Protein AF-A0A942ASE9-F1 (afdb_monomer_lite)

pLDDT: mean 91.91, std 9.23, range [36.41, 98.12]

Radius of gyration: 13.32 Å; chains: 1; bounding box: 38×31×31 Å

Structure (mmCIF, N/CA/C/O backbone):
data_AF-A0A942ASE9-F1
#
_entry.id   AF-A0A942ASE9-F1
#
loop_
_atom_site.group_PDB
_atom_site.id
_atom_site.type_symbol
_atom_site.label_atom_id
_atom_site.label_alt_id
_atom_site.label_comp_id
_atom_site.label_asym_id
_atom_site.label_entity_id
_atom_site.label_seq_id
_atom_site.pdbx_PDB_ins_code
_atom_site.Cartn_x
_atom_site.Cartn_y
_atom_site.Cartn_z
_atom_site.occupancy
_atom_site.B_iso_or_equiv
_atom_site.auth_seq_id
_atom_site.auth_comp_id
_atom_site.auth_asym_id
_atom_site.auth_atom_id
_atom_site.pdbx_PDB_model_num
ATOM 1 N N . MET A 1 1 ? 0.997 -5.375 -13.589 1.00 87.31 1 MET A N 1
ATOM 2 C CA . MET A 1 1 ? 0.487 -4.324 -12.682 1.00 87.31 1 MET A CA 1
ATOM 3 C C . MET A 1 1 ? -0.948 -3.991 -13.050 1.00 87.31 1 MET A C 1
ATOM 5 O O . MET A 1 1 ? -1.237 -3.810 -14.231 1.00 87.31 1 MET A O 1
ATOM 9 N N . ASN A 1 2 ? -1.842 -3.948 -12.064 1.00 94.56 2 ASN A N 1
ATOM 10 C CA . ASN A 1 2 ? -3.247 -3.589 -12.245 1.00 94.56 2 ASN A CA 1
ATOM 11 C C . ASN A 1 2 ? -3.389 -2.058 -12.160 1.00 94.56 2 ASN A C 1
ATOM 13 O O . ASN A 1 2 ? -3.425 -1.483 -11.074 1.00 94.56 2 ASN A O 1
ATOM 17 N N . ARG A 1 3 ? -3.441 -1.399 -13.325 1.00 94.12 3 ARG A N 1
ATOM 18 C CA . ARG A 1 3 ? -3.482 0.072 -13.417 1.00 94.12 3 ARG A CA 1
ATOM 19 C C . ARG A 1 3 ? -4.707 0.684 -12.747 1.00 94.12 3 ARG A C 1
ATOM 21 O O . ARG A 1 3 ? -4.583 1.737 -12.142 1.00 94.12 3 ARG A O 1
ATOM 28 N N . GLU A 1 4 ? -5.858 0.027 -12.835 1.00 96.25 4 GLU A N 1
ATOM 29 C CA . GLU A 1 4 ? -7.103 0.514 -12.237 1.00 96.25 4 GLU A CA 1
ATOM 30 C C . GLU A 1 4 ? -7.006 0.565 -10.706 1.00 96.25 4 GLU A C 1
ATOM 32 O O . GLU A 1 4 ? -7.393 1.554 -10.086 1.00 96.25 4 GLU A O 1
ATOM 37 N N . THR A 1 5 ? -6.413 -0.464 -10.095 1.00 96.62 5 THR A N 1
ATOM 38 C CA . THR A 1 5 ? -6.203 -0.534 -8.641 1.00 96.62 5 THR A CA 1
ATOM 39 C C . THR A 1 5 ? -5.232 0.543 -8.165 1.00 96.62 5 THR A C 1
ATOM 41 O O . THR A 1 5 ? -5.513 1.247 -7.193 1.00 96.62 5 THR A O 1
ATOM 44 N N . GLU A 1 6 ? -4.111 0.717 -8.871 1.00 97.62 6 GLU A N 1
ATOM 45 C CA . GLU A 1 6 ? -3.134 1.768 -8.561 1.00 97.62 6 GLU A CA 1
ATOM 46 C C . GLU A 1 6 ? -3.732 3.165 -8.755 1.00 97.62 6 GLU A C 1
ATOM 48 O O . GLU A 1 6 ? -3.570 4.038 -7.903 1.00 97.62 6 GLU A O 1
ATOM 53 N N . GLU A 1 7 ? -4.486 3.378 -9.834 1.00 97.56 7 GLU A N 1
ATOM 54 C CA . GLU A 1 7 ? -5.137 4.656 -10.093 1.00 97.56 7 GLU A CA 1
ATOM 55 C C . GLU A 1 7 ? -6.188 4.992 -9.041 1.00 97.56 7 GLU A C 1
ATOM 57 O O . GLU A 1 7 ? -6.236 6.128 -8.559 1.00 97.56 7 GLU A O 1
ATOM 62 N N . ARG A 1 8 ? -6.983 4.004 -8.627 1.00 96.81 8 ARG A N 1
ATOM 63 C CA . ARG A 1 8 ? -7.930 4.165 -7.529 1.00 96.81 8 ARG A CA 1
ATOM 64 C C . ARG A 1 8 ? -7.210 4.541 -6.239 1.00 96.81 8 ARG A C 1
ATOM 66 O O . ARG A 1 8 ? -7.586 5.538 -5.630 1.00 96.81 8 ARG A O 1
ATOM 73 N N . PHE A 1 9 ? -6.154 3.820 -5.857 1.00 97.69 9 PHE A N 1
ATOM 74 C CA . PHE A 1 9 ? -5.349 4.167 -4.682 1.00 97.69 9 PHE A CA 1
ATOM 75 C C . PHE A 1 9 ? -4.881 5.629 -4.737 1.00 97.69 9 PHE A C 1
ATOM 77 O O . PHE A 1 9 ? -5.140 6.400 -3.809 1.00 97.69 9 PHE A O 1
ATOM 84 N N . VAL A 1 10 ? -4.275 6.048 -5.853 1.00 97.69 10 VAL A N 1
ATOM 85 C CA . VAL A 1 10 ? -3.763 7.416 -5.999 1.00 97.69 10 VAL A CA 1
ATOM 86 C C . VAL A 1 10 ? -4.890 8.453 -5.935 1.00 97.69 10 VAL A C 1
ATOM 88 O O . VAL A 1 10 ? -4.768 9.482 -5.269 1.00 97.69 10 VAL A O 1
ATOM 91 N N . ARG A 1 11 ? -6.025 8.208 -6.593 1.00 97.06 11 ARG A N 1
ATOM 92 C CA . ARG A 1 11 ? -7.154 9.150 -6.596 1.00 97.06 11 ARG A CA 1
ATOM 93 C C . ARG A 1 11 ? -7.892 9.213 -5.260 1.00 97.06 11 ARG A C 1
ATOM 95 O O . ARG A 1 11 ? -8.438 10.273 -4.943 1.00 97.06 11 ARG A O 1
ATOM 102 N N . THR A 1 12 ? -7.903 8.131 -4.494 1.00 96.62 12 THR A N 1
ATOM 103 C CA . THR A 1 12 ? -8.589 8.061 -3.201 1.00 96.62 12 THR A CA 1
ATOM 104 C C . THR A 1 12 ? -7.731 8.629 -2.077 1.00 96.62 12 THR A C 1
ATOM 106 O O . THR A 1 12 ? -8.244 9.387 -1.259 1.00 96.62 12 THR A O 1
ATOM 109 N N . PHE A 1 13 ? -6.434 8.323 -2.054 1.00 97.62 13 PHE A N 1
ATOM 110 C CA . PHE A 1 13 ? -5.601 8.548 -0.872 1.00 97.62 13 PHE A CA 1
ATOM 111 C C . PHE A 1 13 ? -4.533 9.624 -1.023 1.00 97.62 13 PHE A C 1
ATOM 113 O O . PHE A 1 13 ? -4.042 10.106 -0.011 1.00 97.62 13 PHE A O 1
ATOM 120 N N . ILE A 1 14 ? -4.176 10.037 -2.240 1.00 97.69 14 ILE A N 1
ATOM 121 C CA . ILE A 1 14 ? -3.052 10.958 -2.473 1.00 97.69 14 ILE A CA 1
ATOM 122 C C . ILE A 1 14 ? -3.559 12.376 -2.750 1.00 97.69 14 ILE A C 1
ATOM 124 O O . ILE A 1 14 ? -4.582 12.571 -3.424 1.00 97.69 14 ILE A O 1
ATOM 128 N N . ILE A 1 15 ? -2.862 13.391 -2.227 1.00 97.31 15 ILE A N 1
ATOM 129 C CA . ILE A 1 15 ? -3.211 14.803 -2.440 1.00 97.31 15 ILE A CA 1
ATOM 130 C C . ILE A 1 15 ? -3.140 15.165 -3.922 1.00 97.31 15 ILE A C 1
ATOM 132 O O . ILE A 1 15 ? -2.288 14.676 -4.666 1.00 97.31 15 ILE A O 1
ATOM 136 N N . ARG A 1 16 ? -4.040 16.048 -4.367 1.00 96.94 16 ARG A N 1
ATOM 137 C CA . ARG A 1 16 ? -4.239 16.358 -5.792 1.00 96.94 16 ARG A CA 1
ATOM 138 C C . ARG A 1 16 ? -2.943 16.759 -6.502 1.00 96.94 16 ARG A C 1
ATOM 140 O O . ARG A 1 16 ? -2.734 16.323 -7.628 1.00 96.94 16 ARG A O 1
ATOM 147 N N . GLN A 1 17 ? -2.078 17.525 -5.836 1.00 96.88 17 GLN A N 1
ATOM 148 C CA . GLN A 1 17 ? -0.817 18.030 -6.388 1.00 96.88 17 GLN A CA 1
ATOM 149 C C . GLN A 1 17 ? 0.182 16.919 -6.749 1.00 96.88 17 GLN A C 1
ATOM 151 O O . GLN A 1 17 ? 1.039 17.132 -7.598 1.00 96.88 17 GLN A O 1
ATOM 156 N N . GLN A 1 18 ? 0.084 15.742 -6.121 1.00 96.44 18 GLN A N 1
ATOM 157 C CA . GLN A 1 18 ? 1.046 14.649 -6.304 1.00 96.44 18 GLN A CA 1
ATOM 158 C C . GLN A 1 18 ? 0.545 13.554 -7.258 1.00 96.44 18 GLN A C 1
ATOM 160 O O . GLN A 1 18 ? 1.339 12.738 -7.721 1.00 96.44 18 GLN A O 1
ATOM 165 N N . ARG A 1 19 ? -0.757 13.529 -7.584 1.00 97.25 19 ARG A N 1
ATOM 166 C CA . ARG A 1 19 ? -1.397 12.403 -8.291 1.00 97.25 19 ARG A CA 1
ATOM 167 C C . ARG A 1 19 ? -0.818 12.137 -9.671 1.00 97.25 19 ARG A C 1
ATOM 169 O O . ARG A 1 19 ? -0.437 11.009 -9.951 1.00 97.25 19 ARG A O 1
ATOM 176 N N . GLU A 1 20 ? -0.768 13.155 -10.528 1.00 97.38 20 GLU A N 1
ATOM 177 C CA . GLU A 1 20 ? -0.341 12.984 -11.924 1.00 97.38 20 GLU A CA 1
ATOM 178 C C . GLU A 1 20 ? 1.094 12.472 -11.999 1.00 97.38 20 GLU A C 1
ATOM 180 O O . GLU A 1 20 ? 1.378 11.495 -12.690 1.00 97.38 20 GLU A O 1
ATOM 185 N N . ARG A 1 21 ? 1.991 13.077 -11.215 1.00 96.50 21 ARG A N 1
ATOM 186 C CA . ARG A 1 21 ? 3.390 12.663 -11.158 1.00 96.50 21 ARG A CA 1
ATOM 187 C C . ARG A 1 21 ? 3.545 11.242 -10.617 1.00 96.50 21 ARG A C 1
ATOM 189 O O . ARG A 1 21 ? 4.269 10.455 -11.219 1.00 96.50 21 ARG A O 1
ATOM 196 N N . LEU A 1 22 ? 2.848 10.904 -9.531 1.00 97.38 22 LEU A N 1
ATOM 197 C CA . LEU A 1 22 ? 2.907 9.566 -8.944 1.00 97.38 22 LEU A CA 1
ATOM 198 C C . LEU A 1 22 ? 2.373 8.497 -9.912 1.00 97.38 22 LEU A C 1
ATOM 200 O O . LEU A 1 22 ? 3.010 7.463 -10.080 1.00 97.38 22 LEU A O 1
ATOM 204 N N . LEU A 1 23 ? 1.262 8.761 -10.608 1.00 97.81 23 LEU A N 1
ATOM 205 C CA . LEU A 1 23 ? 0.713 7.860 -11.631 1.00 97.81 23 LEU A CA 1
ATOM 206 C C . LEU A 1 23 ? 1.701 7.608 -12.776 1.00 97.81 23 LEU A C 1
ATOM 208 O O . LEU A 1 23 ? 1.876 6.467 -13.206 1.00 97.81 23 LEU A O 1
ATOM 212 N N . LEU A 1 24 ? 2.362 8.663 -13.263 1.00 96.88 24 LEU A N 1
ATOM 213 C CA . LEU A 1 24 ? 3.360 8.555 -14.331 1.00 96.88 24 LEU A CA 1
ATOM 214 C C . LEU A 1 24 ? 4.580 7.724 -13.916 1.00 96.88 24 LEU A C 1
ATOM 216 O O . LEU A 1 24 ? 5.149 7.010 -14.745 1.00 96.88 24 LEU A O 1
ATOM 220 N N . GLU A 1 25 ? 4.998 7.841 -12.657 1.00 97.19 25 GLU A N 1
ATOM 221 C CA . GLU A 1 25 ? 6.128 7.094 -12.108 1.00 97.19 25 GLU A CA 1
ATOM 222 C C . GLU A 1 25 ? 5.756 5.625 -11.874 1.00 97.19 25 GLU A C 1
ATOM 224 O O . GLU A 1 25 ? 6.431 4.753 -12.419 1.00 97.19 25 GLU A O 1
ATOM 229 N N . LEU A 1 26 ? 4.643 5.339 -11.186 1.00 96.69 26 LEU A N 1
ATOM 230 C CA . LEU A 1 26 ? 4.172 3.969 -10.926 1.00 96.69 26 LEU A CA 1
ATOM 231 C C . LEU A 1 26 ? 3.866 3.187 -12.212 1.00 96.69 26 LEU A C 1
ATOM 233 O O . LEU A 1 26 ? 4.155 1.991 -12.293 1.00 96.69 26 LEU A O 1
ATOM 237 N N . GLY A 1 27 ? 3.331 3.861 -13.235 1.00 94.88 27 GLY A N 1
ATOM 238 C CA . GLY A 1 27 ? 2.988 3.254 -14.522 1.00 94.88 27 GLY A CA 1
ATOM 239 C C . GLY A 1 27 ? 4.179 2.962 -15.445 1.00 94.88 27 GLY A C 1
ATOM 240 O O . GLY A 1 27 ? 3.985 2.372 -16.510 1.00 94.88 27 GLY A O 1
ATOM 241 N N . SER A 1 28 ? 5.393 3.372 -15.069 1.00 94.81 28 SER A N 1
ATOM 242 C CA . SER A 1 28 ? 6.610 3.280 -15.880 1.00 94.81 28 SER A CA 1
ATOM 243 C C . SER A 1 28 ? 7.599 2.314 -15.230 1.00 94.81 28 SER A C 1
ATOM 245 O O . SER A 1 28 ? 8.144 2.668 -14.191 1.00 94.81 28 SER A O 1
ATOM 247 N N . PRO A 1 29 ? 7.940 1.159 -15.836 1.00 92.81 29 PRO A N 1
ATOM 248 C CA . PRO A 1 29 ? 8.859 0.190 -15.224 1.00 92.81 29 PRO A CA 1
ATOM 249 C C . PRO A 1 29 ? 10.183 0.812 -14.755 1.00 92.81 29 PRO A C 1
ATOM 251 O O . PRO A 1 29 ? 10.630 0.574 -13.642 1.00 92.81 29 PRO A O 1
ATOM 254 N N . THR A 1 30 ? 10.751 1.715 -15.558 1.00 95.25 30 THR A N 1
ATOM 255 C CA . THR A 1 30 ? 12.010 2.421 -15.259 1.00 95.25 30 THR A CA 1
ATOM 256 C C . THR A 1 30 ? 11.912 3.481 -14.160 1.00 95.25 30 THR A C 1
ATOM 258 O O . THR A 1 30 ? 12.934 3.926 -13.653 1.00 95.25 30 THR A O 1
ATOM 261 N N . ARG A 1 31 ? 10.702 3.935 -13.811 1.00 95.69 31 ARG A N 1
ATOM 262 C CA . ARG A 1 31 ? 10.465 4.991 -12.808 1.00 95.69 31 ARG A CA 1
ATOM 263 C C . ARG A 1 31 ? 9.616 4.509 -11.641 1.00 95.69 31 ARG A C 1
ATOM 265 O O . ARG A 1 31 ? 9.383 5.285 -10.720 1.00 95.69 31 ARG A O 1
ATOM 272 N N . ARG A 1 32 ? 9.179 3.251 -11.659 1.00 96.06 32 ARG A N 1
ATOM 273 C CA . ARG A 1 32 ? 8.271 2.701 -10.663 1.00 96.06 32 ARG A CA 1
ATOM 274 C C . ARG A 1 32 ? 8.843 2.844 -9.266 1.00 96.06 32 ARG A C 1
ATOM 276 O O . ARG A 1 32 ? 8.175 3.413 -8.410 1.00 96.06 32 ARG A O 1
ATOM 283 N N . GLN A 1 33 ? 10.105 2.461 -9.084 1.00 94.81 33 GLN A N 1
ATOM 284 C CA . GLN A 1 33 ? 10.770 2.625 -7.795 1.00 94.81 33 GLN A CA 1
ATOM 285 C C . GLN A 1 33 ? 10.869 4.083 -7.351 1.00 94.81 33 GLN A C 1
ATOM 287 O O . GLN A 1 33 ? 10.717 4.352 -6.170 1.00 94.81 33 GLN A O 1
ATOM 292 N N . ASN A 1 34 ? 11.000 5.049 -8.266 1.00 94.94 34 ASN A N 1
ATOM 293 C CA . ASN A 1 34 ? 10.951 6.464 -7.883 1.00 94.94 34 ASN A CA 1
ATOM 294 C C . ASN A 1 34 ? 9.590 6.835 -7.283 1.00 94.94 34 ASN A C 1
ATOM 296 O O . ASN A 1 34 ? 9.544 7.606 -6.331 1.00 94.94 34 ASN A O 1
ATOM 300 N N . GLY A 1 35 ? 8.497 6.284 -7.822 1.00 95.69 35 GLY A N 1
ATOM 301 C CA . GLY A 1 35 ? 7.149 6.485 -7.292 1.00 95.69 35 GLY A CA 1
ATOM 302 C C . GLY A 1 35 ? 6.955 5.843 -5.917 1.00 95.69 35 GLY A C 1
ATOM 303 O O . GLY A 1 35 ? 6.371 6.467 -5.033 1.00 95.69 35 GLY A O 1
ATOM 304 N N . ILE A 1 36 ? 7.483 4.632 -5.720 1.00 95.69 36 ILE A N 1
ATOM 305 C CA . ILE A 1 36 ? 7.409 3.889 -4.450 1.00 95.69 36 ILE A CA 1
ATOM 306 C C . ILE A 1 36 ? 8.274 4.563 -3.372 1.00 95.69 36 ILE A C 1
ATOM 308 O O . ILE A 1 36 ? 7.808 4.802 -2.260 1.00 95.69 36 ILE A O 1
ATOM 312 N N . ASN A 1 37 ? 9.484 4.999 -3.727 1.00 93.56 37 ASN A N 1
ATOM 313 C CA . ASN A 1 37 ? 10.424 5.667 -2.820 1.00 93.56 37 ASN A CA 1
ATOM 314 C C . ASN A 1 37 ? 9.938 7.032 -2.320 1.00 93.56 37 ASN A C 1
ATOM 316 O O . ASN A 1 37 ? 10.469 7.561 -1.346 1.00 93.56 37 ASN A O 1
ATOM 320 N N . ARG A 1 38 ? 8.885 7.608 -2.917 1.00 93.12 38 ARG A N 1
ATOM 321 C CA . ARG A 1 38 ? 8.238 8.801 -2.349 1.00 93.12 38 ARG A CA 1
ATOM 322 C C . ARG A 1 38 ? 7.739 8.564 -0.925 1.00 93.12 38 ARG A C 1
ATOM 324 O O . ARG A 1 38 ? 7.684 9.508 -0.146 1.00 93.12 38 ARG A O 1
ATOM 331 N N . PHE A 1 39 ? 7.388 7.324 -0.594 1.00 93.06 39 PHE A N 1
ATOM 332 C CA . PHE A 1 39 ? 6.843 6.943 0.703 1.00 93.06 39 PHE A CA 1
ATOM 333 C C . PHE A 1 39 ? 7.922 6.562 1.737 1.00 93.06 39 PHE A C 1
ATOM 335 O O . PHE A 1 39 ? 7.557 6.156 2.833 1.00 93.06 39 PHE A O 1
ATOM 342 N N . CYS A 1 40 ? 9.224 6.708 1.430 1.00 85.19 40 CYS A N 1
ATOM 343 C CA . CYS A 1 40 ? 10.323 6.378 2.352 1.00 85.19 40 CYS A CA 1
ATOM 344 C C . CYS A 1 40 ? 10.264 7.166 3.670 1.00 85.19 40 CYS A C 1
ATOM 346 O O . CYS A 1 40 ? 10.198 6.560 4.735 1.00 85.19 40 CYS A O 1
ATOM 348 N N . HIS A 1 41 ? 10.279 8.503 3.596 1.00 75.88 41 HIS A N 1
ATOM 349 C CA . HIS A 1 41 ? 10.562 9.356 4.763 1.00 75.88 41 HIS A CA 1
ATOM 350 C C . HIS A 1 41 ? 9.318 10.052 5.331 1.00 75.88 41 HIS A C 1
ATOM 352 O O . HIS A 1 41 ? 9.094 10.047 6.537 1.00 75.88 41 HIS A O 1
ATOM 358 N N . ASP A 1 42 ? 8.486 10.648 4.470 1.00 80.62 42 ASP A N 1
ATOM 359 C CA . ASP A 1 42 ? 7.277 11.363 4.892 1.00 80.62 42 ASP A CA 1
ATOM 360 C C . ASP A 1 42 ? 6.094 11.041 3.975 1.00 80.62 42 ASP A C 1
ATOM 362 O O . ASP A 1 42 ? 5.669 11.828 3.124 1.00 80.62 42 ASP A O 1
ATOM 366 N N . ALA A 1 43 ? 5.523 9.855 4.181 1.00 89.50 43 ALA A N 1
ATOM 367 C CA . ALA A 1 43 ? 4.275 9.475 3.534 1.00 89.50 43 ALA A CA 1
ATOM 368 C C . ALA A 1 43 ? 3.112 10.419 3.904 1.00 89.50 43 ALA A C 1
ATOM 370 O O . ALA A 1 43 ? 2.170 10.563 3.120 1.00 89.50 43 ALA A O 1
ATOM 371 N N . THR A 1 44 ? 3.163 11.100 5.059 1.00 91.50 44 THR A N 1
ATOM 372 C CA . THR A 1 44 ? 2.076 11.992 5.488 1.00 91.50 44 THR A CA 1
ATOM 373 C C . THR A 1 44 ? 1.948 13.243 4.624 1.00 91.50 44 THR A C 1
ATOM 375 O O . THR A 1 44 ? 0.830 13.703 4.399 1.00 91.50 44 THR A O 1
ATOM 378 N N . ALA A 1 45 ? 3.049 13.732 4.050 1.00 91.69 45 ALA A N 1
ATOM 379 C CA . ALA A 1 45 ? 3.038 14.837 3.090 1.00 91.69 45 ALA A CA 1
ATOM 380 C C . ALA A 1 45 ? 2.384 14.485 1.737 1.00 91.69 45 ALA A C 1
ATOM 382 O O . ALA A 1 45 ? 2.041 15.380 0.960 1.00 91.69 45 ALA A O 1
ATOM 383 N N . LEU A 1 46 ? 2.216 13.194 1.429 1.00 94.75 46 LEU A N 1
ATOM 384 C CA . LEU A 1 46 ? 1.647 12.717 0.164 1.00 94.75 46 LEU A CA 1
ATOM 385 C C . LEU A 1 46 ? 0.164 12.374 0.272 1.00 94.75 46 LEU A C 1
ATOM 387 O O . LEU A 1 46 ? -0.571 12.496 -0.711 1.00 94.75 46 LEU A O 1
ATOM 391 N N . VAL A 1 47 ? -0.277 11.908 1.438 1.00 96.19 47 VAL A N 1
ATOM 392 C CA . VAL A 1 47 ? -1.639 11.402 1.626 1.00 96.19 47 VAL A CA 1
ATOM 393 C C . VAL A 1 47 ? -2.615 12.517 1.987 1.00 96.19 47 VAL A C 1
ATOM 395 O O . VAL A 1 47 ? -2.261 13.535 2.574 1.00 96.19 47 VAL A O 1
ATOM 398 N N . ILE A 1 48 ? -3.886 12.326 1.650 1.00 96.69 48 ILE A N 1
ATOM 399 C CA 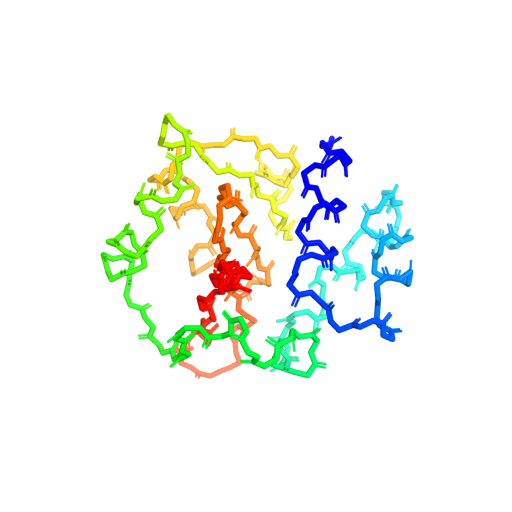. ILE A 1 48 ? -4.975 13.214 2.051 1.00 96.69 48 ILE A CA 1
ATOM 400 C C . ILE A 1 48 ? -5.157 13.081 3.571 1.00 96.69 48 ILE A C 1
ATOM 402 O O . ILE A 1 48 ? -5.543 11.996 4.022 1.00 96.69 48 ILE A O 1
ATOM 406 N N . PRO A 1 49 ? -4.961 14.147 4.374 1.00 94.44 49 PRO A N 1
ATOM 407 C CA . PRO A 1 49 ? -4.978 14.041 5.836 1.00 94.44 49 PRO A CA 1
ATOM 408 C C . PRO A 1 49 ? -6.271 13.439 6.400 1.00 94.44 49 PRO A C 1
ATOM 410 O O . PRO A 1 49 ? -6.251 12.710 7.383 1.00 94.44 49 PRO A O 1
ATOM 413 N N . GLN A 1 50 ? -7.409 13.685 5.746 1.00 94.75 50 GLN A N 1
ATOM 414 C CA . GLN A 1 50 ? -8.720 13.189 6.171 1.00 94.75 50 GLN A CA 1
ATOM 415 C C . GLN A 1 50 ? -8.898 11.672 5.993 1.00 94.75 50 GLN A C 1
ATOM 417 O O . GLN A 1 50 ? -9.849 11.114 6.540 1.00 94.75 50 GLN A O 1
ATOM 422 N N . THR A 1 51 ? -8.027 11.019 5.220 1.00 95.69 51 THR A N 1
ATOM 423 C CA . THR A 1 51 ? -8.038 9.560 5.019 1.00 95.69 51 THR A CA 1
ATOM 424 C C . THR A 1 51 ? -7.150 8.822 6.016 1.00 95.69 51 THR A C 1
ATOM 4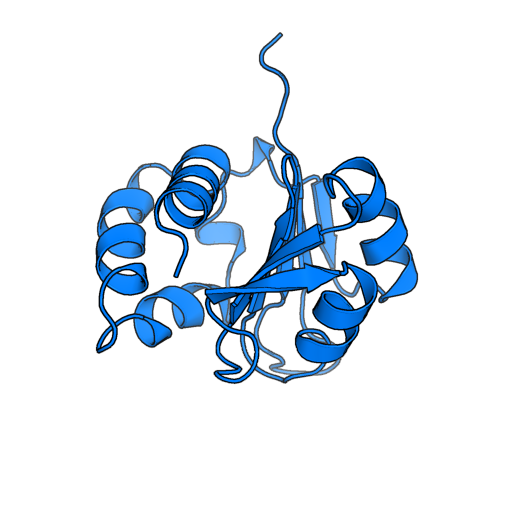26 O O . THR A 1 51 ? -7.274 7.608 6.141 1.00 95.69 51 THR A O 1
ATOM 429 N N . LEU A 1 52 ? -6.287 9.530 6.753 1.00 95.38 52 LEU A N 1
ATOM 430 C CA . LEU A 1 52 ? -5.393 8.938 7.742 1.00 95.38 52 LEU A CA 1
ATOM 431 C C . LEU A 1 52 ? -6.191 8.491 8.975 1.00 95.38 52 LEU A C 1
ATOM 433 O O . LEU A 1 52 ? -6.670 9.317 9.751 1.00 95.38 52 LEU A O 1
ATOM 437 N N . ALA A 1 53 ? -6.338 7.179 9.146 1.00 93.69 53 ALA A N 1
ATOM 438 C CA . ALA A 1 53 ? -7.042 6.580 10.277 1.00 93.69 53 ALA A CA 1
ATOM 439 C C . ALA A 1 53 ? -6.097 6.284 11.447 1.00 93.69 53 ALA A C 1
ATOM 441 O O . ALA A 1 53 ? -6.472 6.451 12.606 1.00 93.69 53 ALA A O 1
ATOM 442 N N . CYS A 1 54 ? -4.871 5.851 11.149 1.00 92.81 54 CYS A N 1
ATOM 443 C CA . CYS A 1 54 ? -3.866 5.541 12.157 1.00 92.81 54 CYS A CA 1
ATOM 444 C C . CYS A 1 54 ? -2.456 5.829 11.632 1.00 92.81 54 CYS A C 1
ATOM 446 O O . CYS A 1 54 ? -2.195 5.683 10.437 1.00 92.81 54 CYS A O 1
ATOM 448 N N . ARG A 1 55 ? -1.551 6.212 12.535 1.00 91.88 55 ARG A N 1
ATOM 449 C CA . ARG A 1 55 ? -0.125 6.430 12.276 1.00 91.88 55 ARG A CA 1
ATOM 450 C C . ARG A 1 55 ? 0.682 5.922 13.465 1.00 91.88 55 ARG A C 1
ATOM 452 O O . ARG A 1 55 ? 0.331 6.222 14.604 1.00 91.88 55 ARG A O 1
ATOM 459 N N . GLY A 1 56 ? 1.772 5.205 13.209 1.00 90.50 56 GLY A N 1
ATOM 460 C CA . GLY A 1 56 ? 2.746 4.850 14.239 1.00 90.50 56 GLY A CA 1
ATOM 461 C C . GLY A 1 56 ? 3.427 3.507 14.006 1.00 90.50 56 GLY A C 1
ATOM 462 O O . GLY A 1 56 ? 3.458 2.983 12.895 1.00 90.50 56 GLY A O 1
ATOM 463 N N . LYS A 1 57 ? 3.980 2.938 15.081 1.00 89.06 57 LYS A N 1
ATOM 464 C CA . LYS A 1 57 ? 4.685 1.646 15.079 1.00 89.06 57 LYS A CA 1
ATOM 465 C C . LYS A 1 57 ? 3.703 0.496 15.315 1.00 89.06 57 LYS A C 1
ATOM 467 O O . LYS A 1 57 ? 3.721 -0.131 16.371 1.00 89.06 57 LYS A O 1
ATOM 472 N N . LEU A 1 58 ? 2.817 0.273 14.349 1.00 90.38 58 LEU A N 1
ATOM 473 C CA . LEU A 1 58 ? 1.764 -0.741 14.444 1.00 90.38 58 LEU A CA 1
ATOM 474 C C . LEU A 1 58 ? 2.331 -2.153 14.284 1.00 90.38 58 LEU A C 1
ATOM 476 O O . LEU A 1 58 ? 3.208 -2.397 13.452 1.00 90.38 58 LEU A O 1
ATOM 480 N N . LYS A 1 59 ? 1.805 -3.096 15.062 1.00 92.00 59 LYS A N 1
ATOM 481 C CA . LYS A 1 59 ? 2.104 -4.523 14.931 1.00 92.00 59 LYS A CA 1
ATOM 4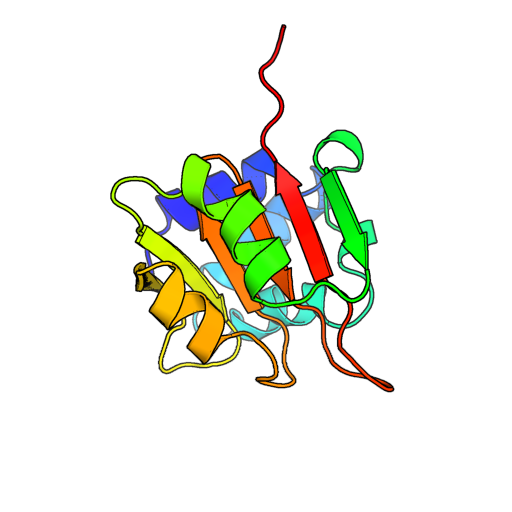82 C C . LYS A 1 59 ? 1.262 -5.139 13.822 1.00 92.00 59 LYS A C 1
ATOM 484 O O . LYS A 1 59 ? 0.173 -4.665 13.495 1.00 92.00 59 LYS A O 1
ATOM 489 N N . ARG A 1 60 ? 1.751 -6.249 13.276 1.00 94.06 60 ARG A N 1
ATOM 490 C CA . ARG A 1 60 ? 1.090 -7.014 12.212 1.00 94.06 60 ARG A CA 1
ATOM 491 C C . ARG A 1 60 ? -0.382 -7.298 12.519 1.00 94.06 60 ARG A C 1
ATOM 493 O O . ARG A 1 60 ? -1.233 -7.157 11.648 1.00 94.06 60 ARG A O 1
ATOM 500 N N . GLU A 1 61 ? -0.678 -7.718 13.739 1.00 94.31 61 GLU A N 1
ATOM 501 C CA . GLU A 1 61 ? -2.002 -8.142 14.187 1.00 94.31 61 GLU A CA 1
ATOM 502 C C . GLU A 1 61 ? -2.966 -6.957 14.232 1.00 94.31 61 GLU A C 1
ATOM 504 O O . GLU A 1 61 ? -4.107 -7.082 13.794 1.00 94.31 61 GLU A O 1
ATOM 509 N N . GLU A 1 62 ? -2.486 -5.793 14.676 1.00 93.81 62 GLU A N 1
ATOM 510 C CA . GLU A 1 62 ? -3.249 -4.543 14.673 1.00 93.81 62 GLU A CA 1
ATOM 511 C C . GLU A 1 62 ? -3.593 -4.146 13.234 1.00 93.81 62 GLU A C 1
ATOM 513 O O . GLU A 1 62 ? -4.756 -3.919 12.906 1.00 93.81 62 GLU A O 1
ATOM 518 N N . ILE A 1 63 ? -2.600 -4.165 12.340 1.00 95.56 63 ILE A N 1
ATOM 519 C CA . ILE A 1 63 ? -2.785 -3.854 10.917 1.00 95.56 63 ILE A CA 1
ATOM 520 C C . ILE A 1 63 ? -3.778 -4.824 10.272 1.00 95.56 63 ILE A C 1
ATOM 522 O O . ILE A 1 63 ? -4.680 -4.404 9.548 1.00 95.56 63 ILE A O 1
ATOM 526 N N . LYS A 1 64 ? -3.647 -6.126 10.547 1.00 95.94 64 LYS A N 1
ATOM 527 C CA . LYS A 1 64 ? -4.549 -7.150 10.014 1.00 95.94 64 LYS A CA 1
ATOM 528 C C . LYS A 1 64 ? -5.988 -6.906 10.459 1.00 95.94 64 LYS A C 1
ATOM 530 O O . LYS A 1 64 ? -6.883 -6.992 9.624 1.00 95.94 64 LYS A O 1
ATOM 535 N N . LEU A 1 65 ? -6.212 -6.589 11.736 1.00 93.75 65 LEU A N 1
ATOM 536 C CA . LEU A 1 65 ? -7.544 -6.276 12.263 1.00 93.75 65 LEU A CA 1
ATOM 537 C C . LEU A 1 65 ? -8.161 -5.055 11.570 1.00 93.75 65 LEU A C 1
ATOM 539 O O . LEU A 1 65 ? -9.351 -5.079 11.264 1.00 93.75 65 LEU A O 1
ATOM 543 N N . PHE A 1 66 ? -7.359 -4.030 11.270 1.00 93.31 66 PHE A N 1
ATOM 544 C CA . PHE A 1 66 ? -7.822 -2.853 10.535 1.00 93.31 66 PHE A CA 1
ATOM 545 C C . PHE A 1 66 ? -8.132 -3.141 9.065 1.00 93.31 66 PHE A C 1
ATOM 547 O O . PHE A 1 66 ? -9.150 -2.682 8.563 1.00 93.31 66 PHE A O 1
ATOM 554 N N . LEU A 1 67 ? -7.267 -3.871 8.358 1.00 95.50 67 LEU A N 1
ATOM 555 C CA . LEU A 1 67 ? -7.385 -4.042 6.906 1.00 95.50 67 LEU A CA 1
ATOM 556 C C . LEU A 1 67 ? -8.343 -5.158 6.490 1.00 95.50 67 LEU A C 1
ATOM 558 O O . LEU A 1 67 ? -8.924 -5.077 5.409 1.00 95.50 67 LEU A O 1
ATOM 562 N N . LEU A 1 68 ? -8.515 -6.198 7.312 1.00 95.12 68 LEU A N 1
ATOM 563 C CA . LEU A 1 68 ? -9.307 -7.376 6.951 1.00 95.12 68 LEU A CA 1
ATOM 564 C C . LEU A 1 68 ? -10.754 -7.044 6.538 1.00 95.12 68 LEU A C 1
ATOM 566 O O . LEU A 1 68 ? -11.184 -7.578 5.517 1.00 95.12 68 LEU A O 1
ATOM 570 N N . PRO A 1 69 ? -11.490 -6.140 7.219 1.00 94.88 69 PRO A N 1
ATOM 571 C CA . PRO A 1 69 ? -12.832 -5.735 6.789 1.00 94.88 69 PRO A CA 1
ATOM 572 C C . PRO A 1 69 ? -12.875 -5.039 5.420 1.00 94.88 69 PRO A C 1
ATOM 574 O O . PRO A 1 69 ? -13.931 -4.978 4.796 1.00 94.88 69 PRO A O 1
ATOM 577 N N . HIS A 1 70 ? -11.745 -4.507 4.949 1.00 94.38 70 HIS A N 1
ATOM 578 C CA . HIS A 1 70 ? -11.619 -3.814 3.666 1.00 94.38 70 HIS A CA 1
ATOM 579 C C . HIS A 1 70 ? -10.998 -4.691 2.569 1.00 94.38 70 HIS A C 1
ATOM 581 O O . HIS A 1 70 ? -10.926 -4.263 1.417 1.00 94.38 70 HIS A O 1
ATOM 587 N N . ALA A 1 71 ? -10.517 -5.889 2.903 1.00 93.50 71 ALA A N 1
ATOM 588 C CA . ALA A 1 71 ? -9.910 -6.819 1.961 1.00 93.50 71 ALA A CA 1
ATOM 589 C C . ALA A 1 71 ? -10.998 -7.675 1.299 1.00 93.50 71 ALA A C 1
ATOM 591 O O . ALA A 1 71 ? -11.467 -8.667 1.864 1.00 93.50 71 ALA A O 1
ATOM 592 N N . GLU A 1 72 ? -11.409 -7.306 0.086 1.00 92.44 72 GLU A N 1
ATOM 593 C CA . GLU A 1 72 ? -12.377 -8.090 -0.680 1.00 92.44 72 GLU A CA 1
ATOM 594 C C . GLU A 1 72 ? -11.850 -9.506 -0.916 1.00 92.44 72 GLU A C 1
ATOM 596 O O . GLU A 1 72 ? -10.750 -9.709 -1.432 1.00 92.44 72 GLU A O 1
ATOM 601 N N . ARG A 1 73 ? -12.635 -10.505 -0.493 1.00 93.06 73 ARG A N 1
ATOM 602 C CA . ARG A 1 73 ? -12.237 -11.925 -0.511 1.00 93.06 73 ARG A CA 1
ATOM 603 C C . ARG A 1 73 ? -10.915 -12.193 0.233 1.00 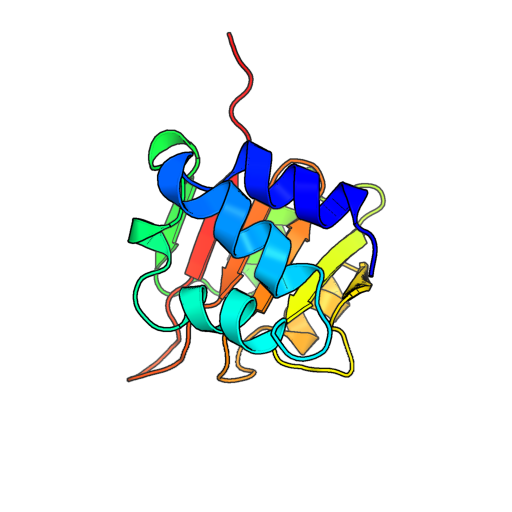93.06 73 ARG A C 1
ATOM 605 O O . ARG A 1 73 ? -10.244 -13.180 -0.048 1.00 93.06 73 ARG A O 1
ATOM 612 N N . GLY A 1 74 ? -10.537 -11.320 1.171 1.00 93.56 74 GLY A N 1
ATOM 613 C CA . GLY A 1 74 ? -9.280 -11.402 1.915 1.00 93.56 74 GLY A CA 1
ATOM 614 C C . GLY A 1 74 ? -8.031 -11.065 1.095 1.00 93.56 74 GLY A C 1
ATOM 615 O O . GLY A 1 74 ? -6.929 -11.374 1.547 1.00 93.56 74 GLY A O 1
ATOM 616 N N . MET A 1 75 ? -8.184 -10.458 -0.086 1.00 96.06 75 MET A N 1
ATOM 617 C CA . MET A 1 75 ? -7.086 -10.121 -0.993 1.00 96.06 75 MET A CA 1
ATOM 618 C C . MET A 1 75 ? -6.750 -8.628 -0.936 1.00 96.06 75 MET A C 1
ATOM 620 O O . MET A 1 75 ? -7.637 -7.787 -0.786 1.00 96.06 75 MET A O 1
ATOM 624 N N . CYS A 1 76 ? -5.471 -8.302 -1.112 1.00 97.12 76 CYS A N 1
ATOM 625 C CA . CYS A 1 76 ? -4.986 -6.937 -1.303 1.00 97.12 76 CYS A CA 1
ATOM 626 C C . CYS A 1 76 ? -3.929 -6.910 -2.418 1.00 97.12 76 CYS A C 1
ATOM 628 O O . CYS A 1 76 ? -3.321 -7.930 -2.746 1.00 97.12 76 CYS A O 1
ATOM 630 N N . TYR A 1 77 ? -3.731 -5.745 -3.019 1.00 98.12 77 TYR A N 1
ATOM 631 C CA . TYR A 1 77 ? -2.758 -5.501 -4.076 1.00 98.12 77 TYR A CA 1
ATOM 632 C C . TYR A 1 77 ? -1.504 -4.846 -3.498 1.00 98.12 77 TYR A C 1
ATOM 634 O O . TYR A 1 77 ? -1.614 -3.894 -2.726 1.00 98.12 77 TYR A O 1
ATOM 642 N N . ALA A 1 78 ? -0.322 -5.332 -3.866 1.00 97.88 78 ALA A N 1
ATOM 643 C CA . ALA A 1 78 ? 0.940 -4.781 -3.389 1.00 97.88 78 ALA A CA 1
ATOM 644 C C . ALA A 1 78 ? 1.558 -3.808 -4.406 1.00 97.88 78 ALA A C 1
ATOM 646 O O . ALA A 1 78 ? 1.692 -4.116 -5.590 1.00 97.88 78 ALA A O 1
ATOM 647 N N . ILE A 1 79 ? 1.978 -2.641 -3.921 1.00 97.56 79 ILE A N 1
ATOM 648 C CA . ILE A 1 79 ? 2.883 -1.713 -4.608 1.00 97.56 79 ILE A CA 1
ATOM 649 C C . ILE A 1 79 ? 4.125 -1.644 -3.722 1.00 97.56 79 ILE A C 1
ATOM 651 O O . ILE A 1 79 ? 4.055 -1.099 -2.624 1.00 97.56 79 ILE A O 1
ATOM 655 N N . SER A 1 80 ? 5.232 -2.258 -4.124 1.00 95.50 80 SER A N 1
ATOM 656 C CA . SER A 1 80 ? 6.349 -2.509 -3.205 1.00 95.50 80 SER A CA 1
ATOM 657 C C . SER A 1 80 ? 7.697 -2.434 -3.897 1.00 95.50 80 SER A C 1
ATOM 659 O O . SER A 1 80 ? 7.824 -2.757 -5.075 1.00 95.50 80 SER A O 1
ATOM 661 N N . SER A 1 81 ? 8.732 -2.061 -3.146 1.00 91.62 81 SER A N 1
ATOM 662 C CA . SER A 1 81 ? 10.103 -2.223 -3.621 1.00 91.62 81 SER A CA 1
ATOM 663 C C . SER A 1 81 ? 10.536 -3.693 -3.715 1.00 91.62 81 SER A C 1
ATOM 665 O O . SER A 1 81 ? 11.525 -3.987 -4.380 1.00 91.62 81 SER A O 1
ATOM 667 N N . ASN A 1 82 ? 9.796 -4.621 -3.099 1.00 91.38 82 ASN A N 1
ATOM 668 C CA . ASN A 1 82 ? 10.002 -6.058 -3.240 1.00 91.38 82 ASN A CA 1
ATOM 669 C C . ASN A 1 82 ? 9.400 -6.566 -4.562 1.00 91.38 82 ASN A C 1
ATOM 671 O O . ASN A 1 82 ? 8.196 -6.813 -4.659 1.00 91.38 82 ASN A O 1
ATOM 675 N N . GLU A 1 83 ? 10.253 -6.773 -5.566 1.00 90.62 83 GLU A N 1
ATOM 676 C CA . GLU A 1 83 ? 9.857 -7.214 -6.913 1.00 90.62 83 GLU A CA 1
ATOM 677 C C . GLU A 1 83 ? 9.074 -8.537 -6.934 1.00 90.62 83 GLU A C 1
ATOM 679 O O . GLU A 1 83 ? 8.271 -8.757 -7.838 1.00 90.62 83 GLU A O 1
ATOM 684 N N . ALA A 1 84 ? 9.258 -9.409 -5.935 1.00 92.69 84 ALA A N 1
ATOM 685 C CA . ALA A 1 84 ? 8.554 -10.690 -5.870 1.00 92.69 84 ALA A CA 1
ATOM 686 C C . ALA A 1 84 ? 7.045 -10.536 -5.614 1.00 92.69 84 ALA A C 1
ATOM 688 O O . ALA A 1 84 ? 6.268 -11.429 -5.953 1.00 92.69 84 ALA A O 1
ATOM 689 N N . VAL A 1 85 ? 6.627 -9.421 -5.007 1.00 95.25 85 VAL A N 1
ATOM 690 C CA . VAL A 1 85 ? 5.219 -9.143 -4.677 1.00 95.25 85 VAL A CA 1
ATOM 691 C C . VAL A 1 85 ? 4.666 -7.913 -5.377 1.00 95.25 85 VAL A C 1
ATOM 693 O O . VAL A 1 85 ? 3.451 -7.775 -5.508 1.00 95.25 85 VAL A O 1
ATOM 696 N N . ASP A 1 86 ? 5.536 -7.028 -5.848 1.00 97.06 86 ASP A N 1
ATOM 697 C CA . ASP A 1 86 ? 5.141 -5.795 -6.499 1.00 97.06 86 ASP A CA 1
ATOM 698 C C . ASP A 1 86 ? 4.223 -6.042 -7.701 1.00 97.06 86 ASP A C 1
ATOM 700 O O . ASP A 1 86 ? 4.487 -6.866 -8.577 1.00 97.06 86 ASP A O 1
ATOM 704 N N . GLY A 1 87 ? 3.097 -5.337 -7.734 1.00 96.81 87 GLY A N 1
ATOM 705 C CA . GLY A 1 87 ? 2.136 -5.425 -8.819 1.00 96.81 87 GLY A CA 1
ATOM 706 C C . GLY A 1 87 ? 1.229 -6.660 -8.804 1.00 96.81 87 GLY A C 1
ATOM 707 O O . GLY A 1 87 ? 0.557 -6.903 -9.815 1.00 96.81 87 GLY A O 1
ATOM 708 N N . HIS A 1 88 ? 1.198 -7.416 -7.701 1.00 97.12 88 HIS A N 1
ATOM 709 C CA . HIS A 1 88 ? 0.419 -8.647 -7.549 1.00 97.12 88 HIS A CA 1
ATOM 710 C C . HIS A 1 88 ? -0.678 -8.534 -6.485 1.00 97.12 88 HIS A C 1
ATOM 712 O O . HIS A 1 88 ? -0.576 -7.782 -5.515 1.00 97.12 88 HIS A O 1
ATOM 718 N N . PHE A 1 89 ? -1.735 -9.332 -6.666 1.00 97.44 89 PHE A N 1
ATOM 719 C CA . PHE A 1 89 ? -2.725 -9.588 -5.624 1.00 97.44 89 PHE A CA 1
ATOM 720 C C . PHE A 1 89 ? -2.273 -10.755 -4.752 1.00 97.44 89 PHE A C 1
ATOM 722 O O . PHE A 1 89 ? -1.898 -11.811 -5.257 1.00 97.44 89 PHE A O 1
ATOM 729 N N . LEU A 1 90 ? -2.368 -10.572 -3.442 1.00 96.88 90 LEU A N 1
ATOM 730 C CA . LEU A 1 90 ? -1.975 -11.542 -2.428 1.00 96.88 90 LEU A CA 1
ATOM 731 C C . LEU A 1 90 ? -3.070 -11.631 -1.370 1.00 96.88 90 LEU A C 1
ATOM 733 O O . LEU A 1 90 ? -3.809 -10.667 -1.154 1.00 96.88 90 LEU A O 1
ATOM 737 N N . SER A 1 91 ? -3.151 -12.761 -0.666 1.00 97.19 91 SER A N 1
ATOM 738 C CA . SER A 1 91 ? -3.955 -12.787 0.557 1.00 97.19 91 SER A CA 1
ATOM 739 C C . SER A 1 91 ? -3.377 -11.790 1.561 1.00 97.19 91 SER A C 1
ATOM 741 O O . SER A 1 91 ? -2.158 -11.622 1.640 1.00 97.19 91 SER A O 1
ATOM 743 N N . LEU A 1 92 ? -4.225 -11.152 2.368 1.00 96.56 92 LEU A N 1
ATOM 744 C CA . LEU A 1 92 ? -3.788 -10.157 3.351 1.00 96.56 92 LEU A CA 1
ATOM 745 C C . LEU A 1 92 ? -2.677 -10.700 4.265 1.00 96.56 92 LEU A C 1
ATOM 747 O O . LEU A 1 92 ? -1.746 -9.978 4.601 1.00 96.56 92 LEU A O 1
ATOM 751 N N . SER A 1 93 ? -2.739 -11.982 4.641 1.00 95.25 93 SER A N 1
ATOM 752 C CA . SER A 1 93 ? -1.698 -12.589 5.475 1.00 95.25 93 SER A CA 1
ATOM 753 C C . SER A 1 93 ? -0.348 -12.648 4.759 1.00 95.25 93 SER A C 1
ATOM 755 O O . SER A 1 93 ? 0.633 -12.172 5.320 1.00 95.25 93 SER A O 1
ATOM 757 N N . GLN A 1 94 ? -0.317 -13.174 3.527 1.00 95.31 94 GLN A N 1
ATOM 758 C CA . GLN A 1 94 ? 0.903 -13.264 2.712 1.00 95.31 94 GLN A CA 1
ATOM 759 C C . GLN A 1 94 ? 1.462 -11.881 2.378 1.00 95.31 94 GLN A C 1
ATOM 761 O O . GLN A 1 94 ? 2.672 -11.677 2.404 1.00 95.31 94 GLN A O 1
ATOM 766 N N . ALA A 1 95 ? 0.577 -10.929 2.082 1.00 95.88 95 ALA A N 1
ATOM 767 C CA . ALA A 1 95 ? 0.944 -9.554 1.802 1.00 95.88 95 ALA A CA 1
ATOM 768 C C . ALA A 1 95 ? 1.676 -8.938 3.000 1.00 95.88 95 ALA A C 1
ATOM 770 O O . ALA A 1 95 ? 2.785 -8.443 2.839 1.00 95.88 95 ALA A O 1
ATOM 771 N N . LEU A 1 96 ? 1.105 -9.048 4.206 1.00 95.50 96 LEU A N 1
ATOM 772 C CA . LEU A 1 96 ? 1.729 -8.555 5.438 1.00 95.50 96 LEU A CA 1
ATOM 773 C C . LEU A 1 96 ? 3.071 -9.241 5.723 1.00 95.50 96 LEU A C 1
ATOM 775 O O . LEU A 1 96 ? 4.019 -8.553 6.081 1.00 95.50 96 LEU A O 1
ATOM 779 N N . ASP A 1 97 ? 3.173 -10.557 5.521 1.00 93.62 97 ASP A N 1
ATOM 780 C CA . ASP A 1 97 ? 4.442 -11.290 5.673 1.00 93.62 97 ASP A CA 1
ATOM 781 C C . ASP A 1 97 ? 5.534 -10.799 4.712 1.00 93.62 97 ASP A C 1
ATOM 783 O O . ASP A 1 97 ? 6.714 -10.851 5.043 1.00 93.62 97 ASP A O 1
ATOM 787 N N . SER A 1 98 ? 5.143 -10.325 3.528 1.00 90.62 98 SER A N 1
ATOM 788 C CA . SER A 1 98 ? 6.079 -9.941 2.467 1.00 90.62 98 SER A CA 1
ATOM 789 C C . SER A 1 98 ? 6.511 -8.476 2.520 1.00 90.62 98 SER A C 1
ATOM 791 O O . SER A 1 98 ? 7.567 -8.143 1.984 1.00 90.62 98 SER A O 1
ATOM 793 N N . VAL A 1 99 ? 5.685 -7.598 3.103 1.00 89.44 99 VAL A N 1
ATOM 794 C CA . VAL A 1 99 ? 5.945 -6.147 3.132 1.00 89.44 99 VAL A CA 1
ATOM 795 C C . VAL A 1 99 ? 6.421 -5.639 4.484 1.00 89.44 99 VAL A C 1
ATOM 797 O O . VAL A 1 99 ? 7.199 -4.689 4.537 1.00 89.44 99 VAL A O 1
ATOM 800 N N . LEU A 1 100 ? 5.963 -6.240 5.585 1.00 88.88 100 LEU A N 1
ATOM 801 C CA . LEU A 1 100 ? 6.373 -5.800 6.913 1.00 88.88 100 LEU A CA 1
ATOM 80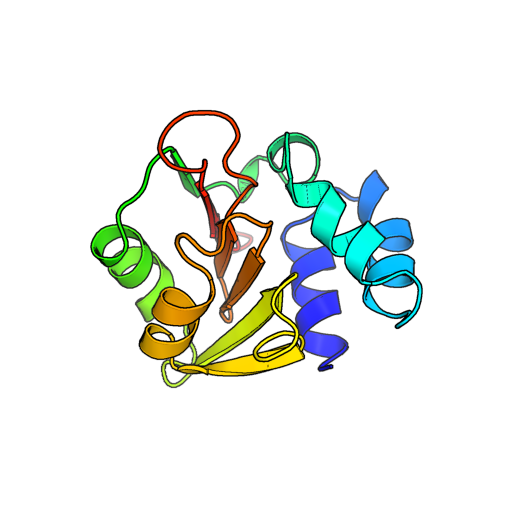2 C C . LEU A 1 100 ? 7.835 -6.176 7.142 1.00 88.88 100 LEU A C 1
ATOM 804 O O . LEU A 1 100 ? 8.255 -7.283 6.817 1.00 88.88 100 LEU A O 1
ATOM 808 N N . CYS A 1 101 ? 8.602 -5.258 7.732 1.00 79.00 101 CYS A N 1
ATOM 809 C CA . CYS A 1 101 ? 10.024 -5.459 8.031 1.00 79.00 101 CYS A CA 1
ATOM 810 C C . CYS A 1 101 ? 10.910 -5.736 6.799 1.00 79.00 101 CYS A C 1
ATOM 812 O O . CYS A 1 101 ? 12.055 -6.148 6.966 1.00 79.00 101 CYS A O 1
ATOM 814 N N . PHE A 1 102 ? 10.423 -5.484 5.576 1.00 81.62 102 PHE A N 1
ATOM 815 C CA . PHE A 1 102 ? 11.239 -5.595 4.362 1.00 81.62 102 PHE A CA 1
ATOM 816 C C . PHE A 1 102 ? 12.358 -4.536 4.314 1.00 81.62 102 PHE A C 1
ATOM 818 O O . PHE A 1 102 ? 13.371 -4.725 3.648 1.00 81.62 102 PHE A O 1
ATOM 825 N N . GLY A 1 103 ? 12.186 -3.429 5.044 1.00 82.00 103 GLY A N 1
ATOM 826 C CA . GLY A 1 103 ? 13.160 -2.340 5.160 1.00 82.00 103 GLY A CA 1
ATOM 827 C C . GLY A 1 103 ? 12.955 -1.210 4.152 1.00 82.00 103 GLY A C 1
ATOM 828 O O . GLY A 1 103 ? 13.442 -0.115 4.393 1.00 82.00 103 GLY A O 1
ATOM 829 N N . PHE A 1 104 ? 12.175 -1.439 3.093 1.00 86.06 104 PHE A N 1
ATOM 830 C CA . PHE A 1 104 ? 11.859 -0.464 2.044 1.00 86.06 104 PHE A CA 1
ATOM 831 C C . PHE A 1 104 ? 10.357 -0.172 1.966 1.00 86.06 104 PHE A C 1
ATOM 833 O O . PHE A 1 104 ? 9.549 -1.025 2.361 1.00 86.06 104 PHE A O 1
ATOM 840 N N . PRO A 1 105 ? 9.960 0.993 1.417 1.00 90.94 105 PRO A N 1
ATOM 841 C CA . PRO A 1 105 ? 8.564 1.379 1.338 1.00 90.94 105 PRO A CA 1
ATOM 842 C C . PRO A 1 105 ? 7.714 0.360 0.590 1.00 90.94 105 PRO A C 1
ATOM 844 O O . PRO A 1 105 ? 8.072 -0.166 -0.468 1.00 90.94 105 PRO A O 1
ATOM 847 N N . SER A 1 106 ? 6.550 0.087 1.161 1.00 94.94 106 SER A N 1
ATOM 848 C CA . SER A 1 106 ? 5.574 -0.827 0.587 1.00 94.94 106 SER A CA 1
ATOM 849 C C . SER A 1 106 ? 4.166 -0.370 0.912 1.00 94.94 106 SER A C 1
ATOM 851 O O . SER A 1 106 ? 3.877 0.102 2.007 1.00 94.94 106 SER A O 1
ATOM 853 N N . ILE A 1 107 ? 3.266 -0.536 -0.044 1.00 97.12 107 ILE A N 1
ATOM 854 C CA . ILE A 1 107 ? 1.868 -0.160 0.080 1.00 97.12 107 ILE A CA 1
ATOM 855 C C . ILE A 1 107 ? 1.030 -1.403 -0.180 1.00 97.12 107 ILE A C 1
ATOM 857 O O . ILE A 1 107 ? 1.188 -2.067 -1.206 1.00 97.12 107 ILE A O 1
ATOM 861 N N . LEU A 1 108 ? 0.111 -1.698 0.735 1.00 97.75 108 LEU A N 1
ATOM 862 C CA . LEU A 1 108 ? -0.932 -2.691 0.508 1.00 97.75 108 LEU A CA 1
ATOM 863 C C . LEU A 1 108 ? -2.243 -1.970 0.272 1.00 97.75 108 LEU A C 1
ATOM 865 O O . LEU A 1 108 ? -2.737 -1.279 1.158 1.00 97.75 108 LEU A O 1
ATOM 869 N N . VAL A 1 109 ? -2.813 -2.154 -0.910 1.00 97.94 109 VAL A N 1
ATOM 870 C CA . VAL A 1 109 ? -4.103 -1.596 -1.302 1.00 97.94 109 VAL A CA 1
ATOM 871 C C . VAL A 1 109 ? -5.158 -2.680 -1.137 1.00 97.94 109 VAL A C 1
ATOM 873 O O . VAL A 1 109 ? -5.217 -3.636 -1.908 1.00 97.94 109 VAL A O 1
ATOM 876 N N . CYS A 1 110 ? -5.995 -2.538 -0.121 1.00 96.00 110 CYS A N 1
ATOM 877 C CA . CYS A 1 110 ? -7.242 -3.280 -0.001 1.00 96.00 110 CYS A CA 1
ATOM 878 C C . CYS A 1 110 ? -8.375 -2.397 -0.568 1.00 96.00 110 CYS A C 1
ATOM 880 O O . CYS A 1 110 ? -8.146 -1.232 -0.897 1.00 96.00 110 CYS A O 1
ATOM 882 N N . ALA A 1 111 ? -9.594 -2.917 -0.731 1.00 91.56 111 ALA A N 1
ATOM 883 C CA . ALA A 1 111 ? -10.636 -2.210 -1.477 1.00 91.56 111 ALA A CA 1
ATOM 884 C C . ALA A 1 111 ? -10.882 -0.795 -0.931 1.00 91.56 111 ALA A C 1
ATOM 886 O O . ALA A 1 111 ? -10.736 0.170 -1.665 1.00 91.56 111 ALA A O 1
ATOM 887 N N . HIS A 1 112 ? -11.189 -0.638 0.353 1.00 93.62 112 HIS A N 1
ATOM 888 C CA . HIS A 1 112 ? -11.509 0.678 0.936 1.00 93.62 112 HIS A CA 1
ATOM 889 C C . HIS A 1 112 ? -10.458 1.193 1.922 1.00 93.62 112 HIS A C 1
ATOM 891 O O . HIS A 1 112 ? -10.708 2.154 2.647 1.00 93.62 112 HIS A O 1
ATOM 897 N N . ALA A 1 113 ? -9.290 0.560 1.975 1.00 97.25 113 ALA A N 1
ATOM 898 C CA . ALA A 1 113 ? -8.224 0.942 2.886 1.00 97.25 113 ALA A CA 1
ATOM 899 C C . ALA A 1 113 ? -6.857 0.604 2.302 1.00 97.25 113 ALA A C 1
ATOM 901 O O . ALA A 1 113 ? -6.735 -0.293 1.471 1.00 97.25 113 ALA A O 1
ATOM 902 N N . ALA A 1 114 ? -5.825 1.290 2.773 1.00 97.75 114 ALA A N 1
ATOM 903 C CA . ALA A 1 114 ? -4.454 0.985 2.418 1.00 97.75 114 ALA A CA 1
ATOM 904 C C . ALA A 1 114 ? -3.533 1.050 3.637 1.00 97.75 114 ALA A C 1
ATOM 906 O O . ALA A 1 114 ? -3.722 1.878 4.527 1.00 97.75 114 ALA A O 1
ATOM 907 N N . LEU A 1 115 ? -2.520 0.191 3.651 1.00 97.44 115 LEU A N 1
ATOM 908 C CA . LEU A 1 115 ? -1.349 0.337 4.511 1.00 97.44 115 LEU A CA 1
ATOM 909 C C . LEU A 1 115 ? -0.240 0.991 3.703 1.00 97.44 115 LEU A C 1
ATOM 911 O O . LEU A 1 115 ? 0.006 0.575 2.575 1.00 97.44 115 LEU A O 1
ATOM 915 N N . VAL A 1 116 ? 0.454 1.945 4.311 1.00 95.94 116 VAL A N 1
ATOM 916 C CA . VAL A 1 116 ? 1.759 2.423 3.856 1.00 95.94 116 VAL A CA 1
ATOM 917 C C . VAL A 1 116 ? 2.779 2.067 4.931 1.00 95.94 116 VAL A C 1
ATOM 919 O O . VAL A 1 116 ? 2.685 2.557 6.054 1.00 95.94 116 VAL A O 1
ATOM 922 N N . GLU A 1 117 ? 3.717 1.195 4.585 1.00 92.38 117 GLU A N 1
ATOM 923 C CA . GLU A 1 117 ? 4.937 0.913 5.338 1.00 92.38 117 GLU A CA 1
ATOM 924 C C . GLU A 1 117 ? 6.015 1.872 4.822 1.00 92.38 117 GLU A C 1
ATOM 926 O O . GLU A 1 117 ? 6.342 1.831 3.635 1.00 92.38 117 GLU A O 1
ATOM 931 N N . CYS A 1 118 ? 6.521 2.755 5.681 1.00 87.81 118 CYS A N 1
ATOM 932 C CA . CYS A 1 118 ? 7.625 3.659 5.351 1.00 87.81 118 CYS A CA 1
ATOM 933 C C . CYS A 1 118 ? 8.984 2.943 5.471 1.00 87.81 118 CYS A C 1
ATOM 935 O O . CYS A 1 118 ? 9.067 1.803 5.930 1.00 87.81 118 CYS A O 1
ATOM 937 N N . GLU A 1 119 ? 10.068 3.615 5.084 1.00 82.75 119 GLU A N 1
ATOM 938 C CA . GLU A 1 119 ? 11.424 3.089 5.266 1.00 82.75 119 GLU A CA 1
ATOM 939 C C . GLU A 1 119 ? 11.811 3.028 6.752 1.00 82.75 119 GLU A C 1
ATOM 941 O O . GLU A 1 119 ? 11.362 3.820 7.589 1.00 82.75 119 GLU A O 1
ATOM 946 N N . GLN A 1 120 ? 12.660 2.058 7.093 1.00 76.69 120 GLN A N 1
ATOM 947 C CA . GLN A 1 120 ? 13.186 1.913 8.441 1.00 76.69 120 GLN A CA 1
ATOM 948 C C . GLN A 1 120 ? 14.468 2.741 8.630 1.00 76.69 120 GLN A C 1
ATOM 950 O O . GLN A 1 120 ? 15.557 2.259 8.343 1.00 76.69 120 GLN A O 1
ATOM 955 N N . GLU A 1 121 ? 14.364 3.947 9.194 1.00 70.94 121 GLU A N 1
ATOM 956 C CA . GLU A 1 121 ? 15.555 4.747 9.537 1.00 70.94 121 GLU A CA 1
ATOM 957 C C . GLU A 1 121 ? 16.164 4.351 10.896 1.00 70.94 121 GLU A C 1
ATOM 959 O O . GLU A 1 121 ? 17.347 4.024 10.991 1.00 70.94 121 GLU A O 1
ATOM 964 N N . GLN A 1 122 ? 15.360 4.342 11.971 1.00 67.25 122 GLN A N 1
ATOM 965 C CA . GLN A 1 122 ? 15.810 3.968 13.319 1.00 67.25 122 GLN A CA 1
ATOM 966 C C . GLN A 1 122 ? 14.684 3.324 14.152 1.00 67.25 122 GLN A C 1
ATOM 968 O O . GLN A 1 122 ? 13.656 3.937 14.453 1.00 67.25 122 GLN A O 1
ATOM 973 N N . GLY A 1 123 ? 14.893 2.076 14.587 1.00 68.25 123 GLY A N 1
ATOM 974 C CA . GLY A 1 123 ? 13.842 1.272 15.230 1.00 68.25 123 GLY A CA 1
ATOM 975 C C . GLY A 1 123 ? 12.752 0.841 14.234 1.00 68.25 123 GLY A C 1
ATOM 976 O O . GLY A 1 123 ? 13.004 0.879 13.041 1.00 68.25 123 GLY A O 1
ATOM 977 N N . PRO A 1 124 ? 11.557 0.405 14.676 1.00 71.94 124 PRO A N 1
ATOM 978 C CA . PRO A 1 124 ? 10.511 -0.061 13.761 1.00 71.94 124 PRO A CA 1
ATOM 979 C C . PRO A 1 124 ? 10.030 1.036 12.804 1.00 71.94 124 PRO A C 1
ATOM 981 O O . PRO A 1 124 ? 9.775 2.155 13.256 1.00 71.94 124 PRO A O 1
ATOM 984 N N . ALA A 1 125 ? 9.849 0.684 11.527 1.00 81.75 125 ALA A N 1
ATOM 985 C CA . ALA A 1 125 ? 9.344 1.588 10.498 1.00 81.75 125 ALA A CA 1
ATOM 986 C C . ALA A 1 125 ? 7.962 2.158 10.848 1.00 81.75 125 ALA A C 1
ATOM 988 O O . ALA A 1 125 ? 7.104 1.468 11.424 1.00 81.75 125 ALA A O 1
ATOM 989 N N . GLU A 1 126 ? 7.764 3.425 10.487 1.00 89.00 126 GLU A N 1
ATOM 990 C CA . GLU A 1 126 ? 6.482 4.103 10.621 1.00 89.00 126 GLU A CA 1
ATOM 991 C C . GLU A 1 126 ? 5.460 3.530 9.637 1.00 89.00 126 GLU A C 1
ATOM 993 O O . GLU A 1 126 ? 5.782 3.183 8.502 1.00 89.00 126 GLU A O 1
ATOM 998 N N . LYS A 1 127 ? 4.214 3.419 10.098 1.00 93.00 127 LYS A N 1
ATOM 999 C CA . LYS A 1 127 ? 3.112 2.845 9.333 1.00 93.00 127 LYS A CA 1
ATOM 1000 C C . LYS A 1 127 ? 1.932 3.783 9.340 1.00 93.00 127 LYS A C 1
ATOM 1002 O O . LYS A 1 127 ? 1.590 4.338 10.387 1.00 93.00 127 LYS A O 1
ATOM 1007 N N . LEU A 1 128 ? 1.293 3.926 8.189 1.00 95.31 128 LEU A N 1
ATOM 1008 C CA . LEU A 1 128 ? 0.055 4.674 8.035 1.00 95.31 128 LEU A CA 1
ATOM 1009 C C . LEU A 1 128 ? -1.043 3.708 7.604 1.00 95.31 128 LEU A C 1
ATOM 1011 O O . LEU A 1 128 ? -0.865 2.935 6.665 1.00 95.31 128 LEU A O 1
ATOM 1015 N N . ILE A 1 129 ? -2.196 3.795 8.258 1.00 96.50 129 ILE A N 1
ATOM 1016 C CA . ILE A 1 129 ? -3.428 3.163 7.789 1.00 96.50 129 ILE A CA 1
ATOM 1017 C C . ILE A 1 129 ? -4.320 4.258 7.228 1.00 96.50 129 ILE A C 1
ATOM 1019 O O . ILE A 1 129 ? -4.684 5.206 7.930 1.00 96.50 129 ILE A O 1
ATOM 1023 N N . LEU A 1 130 ? -4.669 4.109 5.957 1.00 97.31 130 LEU A N 1
ATOM 1024 C CA . LEU A 1 130 ? -5.549 4.998 5.220 1.00 97.31 130 LEU A CA 1
ATOM 1025 C C . LEU A 1 130 ? -6.888 4.299 5.010 1.00 97.31 130 LEU A C 1
ATOM 1027 O O . LEU A 1 130 ? -6.913 3.129 4.642 1.00 97.31 130 LEU A O 1
ATOM 1031 N N . VAL A 1 131 ? -7.995 5.003 5.220 1.00 96.44 131 VAL A N 1
ATOM 1032 C CA . VAL A 1 131 ? -9.348 4.469 5.016 1.00 96.44 131 VAL A CA 1
ATOM 1033 C C . VAL A 1 131 ? -10.156 5.458 4.188 1.00 96.44 131 VAL A C 1
ATOM 1035 O O . VAL A 1 131 ? -10.138 6.668 4.429 1.00 96.44 131 VAL A O 1
ATOM 1038 N N . GLU A 1 132 ? -10.839 4.943 3.170 1.00 93.25 132 GLU A N 1
ATOM 1039 C CA . GLU A 1 132 ? -11.731 5.726 2.327 1.00 93.25 132 GLU A CA 1
ATOM 1040 C C . GLU A 1 132 ? -12.865 6.280 3.195 1.00 93.25 132 GLU A C 1
ATOM 1042 O O . GLU A 1 132 ? -13.582 5.541 3.872 1.00 93.25 132 GLU A O 1
ATOM 1047 N N . ARG A 1 133 ? -13.038 7.604 3.201 1.00 78.94 133 ARG A N 1
ATOM 1048 C CA . ARG A 1 133 ? -14.205 8.193 3.850 1.00 78.94 133 ARG A CA 1
ATOM 1049 C C . ARG A 1 133 ? -15.404 8.043 2.933 1.00 78.94 133 ARG A C 1
ATOM 1051 O O . ARG A 1 133 ? -15.392 8.558 1.817 1.00 78.94 133 ARG A O 1
ATOM 1058 N N . TYR A 1 134 ? -16.466 7.426 3.443 1.00 56.75 134 TYR A N 1
ATOM 1059 C CA . TYR A 1 134 ? -17.787 7.579 2.850 1.00 56.75 134 TYR A CA 1
ATOM 1060 C C . TYR A 1 134 ? -18.103 9.075 2.785 1.00 56.75 134 TYR A C 1
ATOM 1062 O O . TYR A 1 134 ? -18.100 9.765 3.810 1.00 56.75 134 TYR A O 1
ATOM 1070 N N . LYS A 1 135 ? -18.336 9.589 1.574 1.00 46.34 135 LYS A N 1
ATOM 1071 C CA . LYS A 1 135 ? -18.985 10.890 1.421 1.00 46.34 135 LYS A CA 1
ATOM 1072 C C . LYS A 1 135 ? -20.364 10.750 2.068 1.00 46.34 135 LYS A C 1
ATOM 1074 O O . LYS A 1 135 ? -21.156 9.932 1.609 1.00 46.34 135 LYS A O 1
ATOM 1079 N N . LYS A 1 136 ? -20.580 11.460 3.178 1.00 36.41 136 LYS A N 1
ATOM 1080 C CA . LYS A 1 136 ? -21.933 11.720 3.678 1.00 36.41 136 LYS A CA 1
ATOM 1081 C C . LYS A 1 136 ? -22.710 12.514 2.638 1.00 36.41 136 LYS A C 1
ATOM 1083 O O . LYS A 1 136 ? -22.062 13.344 1.957 1.00 36.41 136 LYS A O 1
#

Sequence (136 aa):
MNRETEERFVRTFIIRQQRERLLLELGSPTRRQNGINRFCHDATALVIPQTLACRGKLKREEIKLFLLPHAERGMCYAISSNEAVDGHFLSLSQALDSVLCFGFPSILVCAHAALVECEQEQGPAEKLILVERYKK

Secondary structure (DSSP, 8-state):
--HHHHHHHHHHHB-HHHHHHHHHHHT-TTTHHHHHGGGSS-GGGTB-GGGEEEEES--HHHHHHHHGGGSGGGEEEEEES-TTTTT-EEEHHHHHHHHTTSSS-EEEE-SSEEEEE---SSSSPPEEEEEPPP--

Foldseek 3Di:
DPLVLVLCCLVQWFDPVCRVVLSVQCVDPVRNVVSQQVQAPCPVNTTDVVQWPDKDQDDLVRVCVVCQVQADVQKWQKC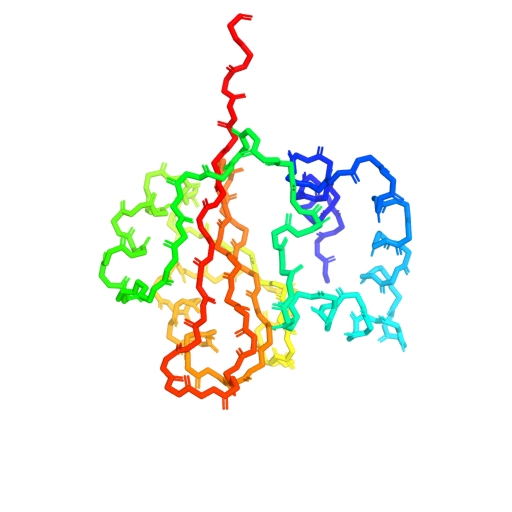WPPPVRHGDIDRSVVQSVRHAPPQDWMKTGGRFKMKTFYHCPDPGTMITIGGGDDDD